Protein AF-A0A852U5J7-F1 (afdb_monomer_lite)

Foldseek 3Di:
DDDDDDDDDDDDDDDDDDDPDPDPDPPPPPPLDVVVLVVVLVVLVVCVVVVVDDPVRSVVSNVVSVVSD

pLDDT: mean 74.35, std 20.46, range [38.88, 96.94]

InterPro domains:
  IPR018649 SHOCT domain [PF09851] (39-66)

Radius of gyration: 22.44 Å; chains: 1; bounding box: 23×52×49 Å

Sequence (69 aa):
MAATVTAHLWAGSTREAASPIAADAPPKAVADSPRTVYDRIRELGRLHEEGLLTDEEFTTKKAELLDRL

Secondary structure (DSSP, 8-state):
----------PPPP-------------------HHHHHHHHHHHHHHHHTTSS-HHHHHHHHHHHHTT-

Organism: NCBI:txid687207

Structure (mmCIF, N/CA/C/O backbone):
data_AF-A0A852U5J7-F1
#
_entry.id   AF-A0A852U5J7-F1
#
loop_
_atom_site.group_PDB
_atom_site.id
_atom_site.type_symbol
_atom_site.label_atom_id
_atom_site.label_alt_id
_atom_site.label_comp_id
_atom_site.label_asym_id
_atom_site.label_entity_id
_atom_site.label_seq_id
_atom_site.pdbx_PDB_ins_code
_atom_site.Cartn_x
_atom_site.Cartn_y
_atom_site.Cartn_z
_atom_site.occupancy
_atom_site.B_iso_or_equiv
_atom_site.auth_seq_id
_atom_site.auth_comp_id
_atom_site.auth_asym_id
_atom_site.auth_atom_id
_atom_site.pdbx_PDB_model_num
ATOM 1 N N . MET A 1 1 ? -7.014 -46.551 31.982 1.00 40.03 1 MET A N 1
ATOM 2 C CA . MET A 1 1 ? -5.592 -46.729 31.615 1.00 40.03 1 MET A CA 1
ATOM 3 C C . MET A 1 1 ? -5.498 -46.624 30.100 1.00 40.03 1 MET A C 1
ATOM 5 O O . MET A 1 1 ? -6.295 -47.256 29.424 1.00 40.03 1 MET A O 1
ATOM 9 N N . ALA A 1 2 ? -4.652 -45.721 29.604 1.00 38.88 2 ALA A N 1
ATOM 10 C CA . ALA A 1 2 ? -4.558 -45.293 28.208 1.00 38.88 2 ALA A CA 1
ATOM 11 C C . ALA A 1 2 ? -3.761 -46.269 27.328 1.00 38.88 2 ALA A C 1
ATOM 13 O O . ALA A 1 2 ? -2.810 -46.862 27.827 1.00 38.88 2 ALA A O 1
ATOM 14 N N . ALA A 1 3 ? -4.110 -46.354 26.036 1.00 40.62 3 ALA A N 1
ATOM 15 C CA . ALA A 1 3 ? -3.178 -46.456 24.902 1.00 40.62 3 ALA A CA 1
ATOM 16 C C . ALA A 1 3 ? -3.966 -46.559 23.577 1.00 40.62 3 ALA A C 1
ATOM 18 O O . ALA A 1 3 ? -4.457 -47.624 23.217 1.00 40.62 3 ALA A O 1
ATOM 19 N N . THR A 1 4 ? -4.065 -45.459 22.831 1.00 53.47 4 THR A N 1
ATOM 20 C CA . THR A 1 4 ? -4.407 -45.458 21.398 1.00 53.47 4 THR A CA 1
ATOM 21 C C . THR A 1 4 ? -3.230 -44.841 20.669 1.00 53.47 4 THR A C 1
ATOM 23 O O . THR A 1 4 ? -2.972 -43.648 20.816 1.00 53.47 4 THR A O 1
ATOM 26 N N . VAL A 1 5 ? -2.486 -45.669 19.940 1.00 51.25 5 VAL A N 1
ATOM 27 C CA . VAL A 1 5 ? -1.294 -45.272 19.190 1.00 51.25 5 VAL A CA 1
ATOM 28 C C . VAL A 1 5 ? -1.362 -45.918 17.802 1.00 51.25 5 VAL A C 1
ATOM 30 O O . VAL A 1 5 ? -1.329 -47.137 17.695 1.00 51.25 5 VAL A O 1
ATOM 33 N N . THR A 1 6 ? -1.456 -45.037 16.795 1.00 52.22 6 THR A N 1
ATOM 34 C CA . THR A 1 6 ? -0.824 -45.087 15.454 1.00 52.22 6 THR A CA 1
ATOM 35 C C . THR A 1 6 ? -1.298 -46.181 14.481 1.00 52.22 6 THR A C 1
ATOM 37 O O . THR A 1 6 ? -1.086 -47.361 14.710 1.00 52.22 6 THR A O 1
ATOM 40 N N . ALA A 1 7 ? -2.102 -45.827 13.465 1.00 53.03 7 ALA A N 1
ATOM 41 C CA . ALA A 1 7 ? -1.728 -45.421 12.085 1.00 53.03 7 ALA A CA 1
ATOM 42 C C . ALA A 1 7 ? -1.124 -46.587 11.268 1.00 53.03 7 ALA A C 1
ATOM 44 O O . ALA A 1 7 ? -0.436 -47.434 11.807 1.00 53.03 7 ALA A O 1
ATOM 45 N N . HIS A 1 8 ? -1.334 -46.777 9.972 1.00 56.66 8 HIS A N 1
ATOM 46 C CA . HIS A 1 8 ? -1.682 -45.947 8.823 1.00 56.66 8 HIS A CA 1
ATOM 47 C C . HIS A 1 8 ? -2.478 -46.834 7.854 1.00 56.66 8 HIS A C 1
ATOM 49 O O . HIS A 1 8 ? -2.452 -48.040 8.045 1.00 56.66 8 HIS A O 1
ATOM 55 N N . LEU A 1 9 ? -3.116 -46.274 6.819 1.00 61.34 9 LEU A N 1
ATOM 56 C CA . LEU A 1 9 ? -3.284 -46.872 5.476 1.00 61.34 9 LEU A CA 1
ATOM 57 C C . LEU A 1 9 ? -4.379 -46.092 4.737 1.00 61.34 9 LEU A C 1
ATOM 59 O O . LEU A 1 9 ? -5.559 -46.410 4.832 1.00 61.34 9 LEU A O 1
ATOM 63 N N . TRP A 1 10 ? -3.989 -45.098 3.946 1.00 59.19 10 TRP A N 1
ATOM 64 C CA . TRP A 1 10 ? -4.718 -44.858 2.705 1.00 59.19 10 TRP A CA 1
ATOM 65 C C . TRP A 1 10 ? -3.696 -44.786 1.582 1.00 59.19 10 TRP A C 1
ATOM 67 O O . TRP A 1 10 ? -3.076 -43.759 1.314 1.00 59.19 10 TRP A O 1
ATOM 77 N N . ALA A 1 11 ? -3.471 -45.960 0.998 1.00 54.91 11 ALA A N 1
ATOM 78 C CA . ALA A 1 11 ? -2.754 -46.132 -0.246 1.00 54.91 11 ALA A CA 1
ATOM 79 C C . ALA A 1 11 ? -3.479 -45.368 -1.361 1.00 54.91 11 ALA A C 1
ATOM 81 O O . ALA A 1 11 ? -4.709 -45.347 -1.421 1.00 54.91 11 ALA A O 1
ATOM 82 N N . GLY A 1 12 ? -2.697 -44.725 -2.224 1.00 48.44 12 GLY A N 1
ATOM 83 C CA . GLY A 1 12 ? -3.193 -43.888 -3.304 1.00 48.44 12 GLY A CA 1
ATOM 84 C C . GLY A 1 12 ? -4.223 -44.585 -4.190 1.00 48.44 12 GLY A C 1
ATOM 85 O O . GLY A 1 12 ? -4.016 -45.706 -4.650 1.00 48.44 12 GLY A O 1
ATOM 86 N N . SER A 1 13 ? -5.304 -43.864 -4.479 1.00 50.22 13 SER A N 1
ATOM 87 C CA . SER A 1 13 ? -6.036 -44.062 -5.723 1.00 50.22 13 SER A CA 1
ATOM 88 C C . SER A 1 13 ? -5.428 -43.142 -6.772 1.00 50.22 13 SER A C 1
ATOM 90 O O . SER A 1 13 ? -5.260 -41.939 -6.582 1.00 50.22 13 SER A O 1
ATOM 92 N N . THR A 1 14 ? -5.003 -43.780 -7.844 1.00 53.66 14 THR A N 1
ATOM 93 C CA . THR A 1 14 ? -4.322 -43.246 -9.010 1.00 53.66 14 THR A CA 1
ATOM 94 C C . THR A 1 14 ? -5.186 -42.267 -9.800 1.00 53.66 14 THR A C 1
ATOM 96 O O . THR A 1 14 ? -6.348 -42.547 -10.058 1.00 53.66 14 THR A O 1
ATOM 99 N N . ARG A 1 15 ? -4.538 -41.164 -10.203 1.00 54.59 15 ARG A N 1
ATOM 100 C CA . ARG A 1 15 ? -4.566 -40.496 -11.521 1.00 54.59 15 ARG A CA 1
ATOM 101 C C . ARG A 1 15 ? -5.877 -40.568 -12.317 1.00 54.59 15 ARG A C 1
ATOM 103 O O . ARG A 1 15 ? -6.251 -41.644 -12.754 1.00 54.59 15 ARG A O 1
ATOM 110 N N . GLU A 1 16 ? -6.427 -39.401 -12.662 1.00 45.41 16 GLU A N 1
ATOM 111 C CA . GLU A 1 16 ? -6.399 -38.866 -14.041 1.00 45.41 16 GLU A CA 1
ATOM 112 C C . GLU A 1 16 ? -7.369 -37.681 -14.193 1.00 45.41 16 GLU A C 1
ATOM 114 O O . GLU A 1 16 ? -8.578 -37.848 -14.290 1.00 45.41 16 GLU A O 1
ATOM 119 N N . ALA A 1 17 ? -6.822 -36.467 -14.232 1.00 47.41 17 ALA A N 1
ATOM 120 C CA . ALA A 1 17 ? -7.366 -35.361 -15.014 1.00 47.41 17 ALA A CA 1
ATOM 121 C C . ALA A 1 17 ? -6.206 -34.396 -15.260 1.00 47.41 17 ALA A C 1
ATOM 123 O O . ALA A 1 17 ? -5.729 -33.705 -14.360 1.00 47.41 17 ALA A O 1
ATOM 124 N N . ALA A 1 18 ? -5.680 -34.450 -16.477 1.00 57.28 18 ALA A N 1
ATOM 125 C CA . ALA A 1 18 ? 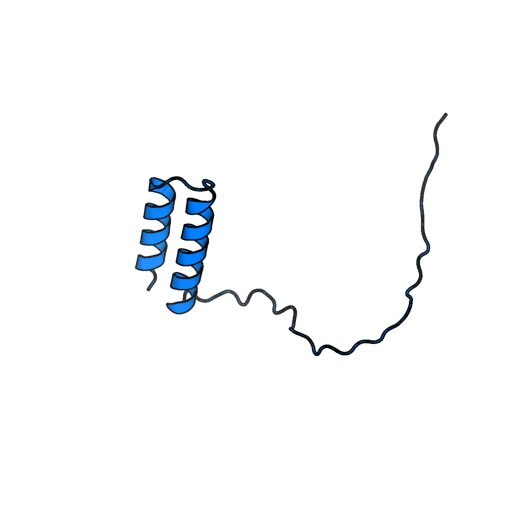-4.618 -33.589 -16.947 1.00 57.28 18 ALA A CA 1
ATOM 126 C C . ALA A 1 18 ? -5.051 -32.115 -16.882 1.00 57.28 18 ALA A C 1
ATOM 128 O O . ALA A 1 18 ? -5.867 -31.668 -17.681 1.00 57.28 18 ALA A O 1
ATOM 129 N N . SER A 1 19 ? -4.442 -31.359 -15.970 1.00 50.62 19 SER A N 1
ATOM 130 C CA . SER A 1 19 ? -4.216 -29.925 -16.140 1.00 50.62 19 SER A CA 1
ATOM 131 C C . SER A 1 19 ? -2.706 -29.715 -16.143 1.00 50.62 19 SER A C 1
ATOM 133 O O . SER A 1 19 ? -2.032 -30.175 -15.215 1.00 50.62 19 SER A O 1
ATOM 135 N N . PRO A 1 20 ? -2.133 -29.085 -17.180 1.00 50.59 20 PRO A N 1
ATOM 136 C CA . PRO A 1 20 ? -0.702 -28.889 -17.244 1.00 50.59 20 PRO A CA 1
ATOM 137 C C . PRO A 1 20 ? -0.322 -27.855 -16.184 1.00 50.59 20 PRO A C 1
ATOM 139 O O . PRO A 1 20 ? -0.611 -26.675 -16.325 1.00 50.59 20 PRO A O 1
ATOM 142 N N . ILE A 1 21 ? 0.276 -28.335 -15.097 1.00 55.59 21 ILE A N 1
ATOM 143 C CA . ILE A 1 21 ? 1.423 -27.729 -14.417 1.00 55.59 21 ILE A CA 1
ATOM 144 C C . ILE A 1 21 ? 1.451 -26.190 -14.514 1.00 55.59 21 ILE A C 1
ATOM 146 O O . ILE A 1 21 ? 2.285 -25.607 -15.206 1.00 55.59 21 ILE A O 1
ATOM 150 N N . ALA A 1 22 ? 0.576 -25.517 -13.763 1.00 55.06 22 ALA A N 1
ATOM 151 C CA . ALA A 1 22 ? 0.944 -24.216 -13.225 1.00 55.06 22 ALA A CA 1
ATOM 152 C C . ALA A 1 22 ? 1.973 -24.532 -12.145 1.00 55.06 22 ALA A C 1
ATOM 154 O O . ALA A 1 22 ? 1.628 -24.894 -11.023 1.00 55.06 22 ALA A O 1
ATOM 155 N N . ALA A 1 23 ? 3.229 -24.569 -12.584 1.00 54.12 23 ALA A N 1
ATOM 156 C CA . ALA A 1 23 ? 4.381 -24.823 -11.757 1.00 54.12 23 ALA A CA 1
ATOM 157 C C . ALA A 1 23 ? 4.235 -24.066 -10.438 1.00 54.12 23 ALA A C 1
ATOM 159 O O . ALA A 1 23 ? 4.026 -22.851 -10.426 1.00 54.12 23 ALA A O 1
ATOM 160 N N . ASP A 1 24 ? 4.388 -24.822 -9.358 1.00 50.53 24 ASP A N 1
ATOM 161 C CA . ASP A 1 24 ? 4.965 -24.374 -8.104 1.00 50.53 24 ASP A CA 1
ATOM 162 C C . ASP A 1 24 ? 6.326 -23.747 -8.449 1.00 50.53 24 ASP A C 1
ATOM 164 O O . ASP A 1 24 ? 7.382 -24.380 -8.433 1.00 50.53 24 ASP A O 1
ATOM 168 N N . ALA A 1 25 ? 6.279 -22.524 -8.979 1.00 55.56 25 ALA A N 1
ATOM 169 C CA . ALA A 1 25 ? 7.460 -21.735 -9.198 1.00 55.56 25 ALA A CA 1
ATOM 170 C C . ALA A 1 25 ? 7.936 -21.378 -7.789 1.00 55.56 25 ALA A C 1
ATOM 172 O O . ALA A 1 25 ? 7.137 -20.831 -7.021 1.00 55.56 25 ALA A O 1
ATOM 173 N N . PRO A 1 26 ? 9.212 -21.632 -7.438 1.00 52.19 26 PRO A N 1
ATOM 174 C CA . PRO A 1 26 ? 9.762 -21.030 -6.231 1.00 52.19 26 PRO A CA 1
ATOM 175 C C . PRO A 1 26 ? 9.450 -19.532 -6.308 1.00 52.19 26 PRO A C 1
ATOM 177 O O . PRO A 1 26 ? 9.453 -19.006 -7.432 1.00 52.19 26 PRO A O 1
ATOM 180 N N . PRO A 1 27 ? 9.154 -18.834 -5.194 1.00 54.38 27 PRO A N 1
ATOM 181 C CA . PRO A 1 27 ? 8.998 -17.392 -5.244 1.00 54.38 27 PRO A CA 1
ATOM 182 C C . PRO A 1 27 ? 10.304 -16.868 -5.827 1.00 54.38 27 PRO A C 1
ATOM 184 O O . PRO A 1 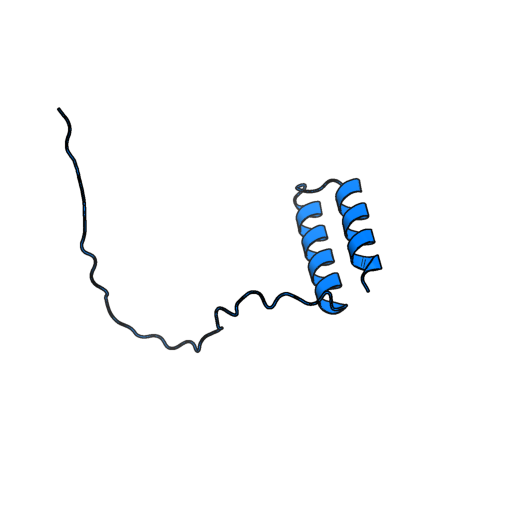27 ? 11.334 -16.860 -5.153 1.00 54.38 27 PRO A O 1
ATOM 187 N N . LYS A 1 28 ? 10.297 -16.547 -7.131 1.00 56.91 28 LYS A N 1
ATOM 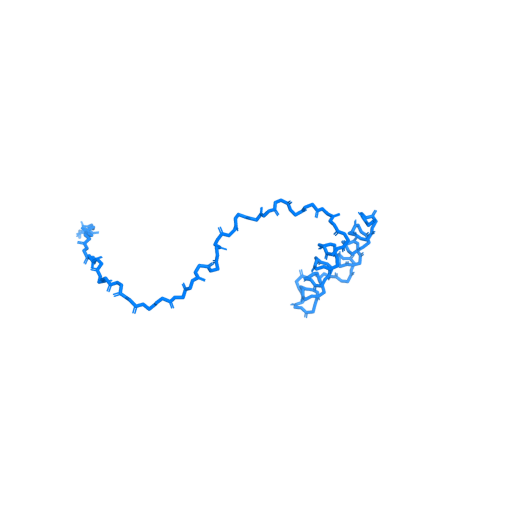188 C CA . LYS A 1 28 ? 11.425 -15.921 -7.805 1.00 56.91 28 LYS A CA 1
ATOM 189 C C . LYS A 1 28 ? 11.695 -14.740 -6.917 1.00 56.91 28 LYS A C 1
ATOM 191 O O . LYS A 1 28 ? 10.773 -13.944 -6.776 1.00 56.91 28 LYS A O 1
ATOM 196 N N . ALA A 1 29 ? 12.853 -14.706 -6.255 1.00 56.59 29 ALA A N 1
ATOM 197 C CA . ALA A 1 29 ? 13.250 -13.595 -5.408 1.00 56.59 29 ALA A CA 1
ATOM 198 C C . ALA A 1 29 ? 12.946 -12.346 -6.221 1.00 56.59 29 ALA A C 1
ATOM 200 O O . ALA A 1 29 ? 13.563 -12.130 -7.269 1.00 56.59 29 ALA A O 1
ATOM 201 N N . VAL A 1 30 ? 11.836 -11.694 -5.871 1.00 59.97 30 VAL A N 1
ATOM 202 C CA . VAL A 1 30 ? 11.182 -10.801 -6.810 1.00 59.97 30 VAL A CA 1
ATOM 203 C C . VAL A 1 30 ? 12.077 -9.594 -6.751 1.00 59.97 30 VAL A C 1
ATOM 205 O O . VAL A 1 30 ? 12.027 -8.856 -5.769 1.00 59.97 30 VAL A O 1
ATOM 208 N N . ALA A 1 31 ? 12.978 -9.470 -7.727 1.00 60.91 31 ALA A N 1
ATOM 209 C CA . ALA A 1 31 ? 13.727 -8.249 -7.919 1.00 60.91 31 ALA A CA 1
ATOM 210 C C . ALA A 1 31 ? 12.694 -7.125 -7.815 1.00 60.91 31 ALA A C 1
ATOM 212 O O . ALA A 1 31 ? 11.598 -7.266 -8.384 1.00 60.91 31 ALA A O 1
ATOM 213 N N . ASP A 1 32 ? 12.998 -6.110 -7.003 1.00 67.50 32 ASP A N 1
ATOM 214 C CA . ASP A 1 32 ? 12.154 -4.937 -6.767 1.00 67.50 32 ASP A CA 1
ATOM 215 C C . ASP A 1 32 ? 12.053 -4.165 -8.092 1.00 67.50 32 ASP A C 1
ATOM 217 O O . ASP A 1 32 ? 12.673 -3.139 -8.326 1.00 67.50 32 ASP A O 1
ATOM 221 N N . SER A 1 33 ? 11.336 -4.760 -9.037 1.00 80.31 33 SER A N 1
ATOM 222 C CA . SER A 1 33 ? 11.024 -4.194 -10.323 1.00 80.31 33 SER A CA 1
ATOM 223 C C . SER A 1 33 ? 9.863 -3.235 -10.113 1.00 80.31 33 SER A C 1
ATOM 225 O O . SER A 1 33 ? 9.010 -3.497 -9.254 1.00 80.31 33 SER A O 1
ATOM 227 N N . PRO A 1 34 ? 9.750 -2.187 -10.940 1.00 83.00 34 PRO A N 1
ATOM 228 C CA . PRO A 1 34 ? 8.635 -1.255 -10.867 1.00 83.00 34 PRO A CA 1
ATOM 229 C C . PRO A 1 34 ? 7.267 -1.939 -10.772 1.00 83.00 34 PRO A C 1
ATOM 231 O O . PRO A 1 34 ? 6.411 -1.553 -9.983 1.00 83.00 34 PRO A O 1
ATOM 234 N N . ARG A 1 35 ? 7.076 -3.027 -11.526 1.00 85.88 35 ARG A N 1
ATOM 235 C CA . ARG A 1 35 ? 5.832 -3.803 -11.530 1.00 85.88 35 ARG A CA 1
ATOM 236 C C . ARG A 1 35 ? 5.584 -4.528 -10.202 1.00 85.88 35 ARG A C 1
ATOM 238 O O . ARG A 1 35 ? 4.474 -4.470 -9.689 1.00 85.88 35 ARG A O 1
ATOM 245 N N . THR A 1 36 ? 6.623 -5.127 -9.619 1.00 87.88 36 THR A N 1
ATOM 246 C CA . THR A 1 36 ? 6.568 -5.776 -8.297 1.00 87.88 36 THR A CA 1
ATOM 247 C C . THR A 1 36 ? 6.197 -4.786 -7.195 1.00 87.88 36 THR A C 1
ATOM 249 O O . THR A 1 36 ? 5.431 -5.119 -6.291 1.00 87.88 36 THR A O 1
ATOM 252 N N . VAL A 1 37 ? 6.744 -3.570 -7.262 1.00 90.00 37 VAL A N 1
ATOM 253 C CA . VAL A 1 37 ? 6.466 -2.499 -6.300 1.00 90.00 37 VAL A CA 1
ATOM 254 C C . VAL A 1 37 ? 4.983 -2.128 -6.331 1.00 90.00 37 VAL A C 1
ATOM 256 O O . VAL A 1 37 ? 4.336 -2.114 -5.284 1.00 90.00 37 VAL A O 1
ATOM 259 N N . TYR A 1 38 ? 4.409 -1.917 -7.520 1.00 92.56 38 TYR A N 1
ATOM 260 C CA . TYR A 1 38 ? 2.978 -1.628 -7.652 1.00 92.56 38 TYR A CA 1
ATOM 261 C C . TYR A 1 38 ? 2.089 -2.776 -7.163 1.00 92.56 38 TYR A C 1
ATOM 263 O O . TYR A 1 38 ? 1.075 -2.519 -6.513 1.00 92.56 38 TYR A O 1
ATOM 271 N N . ASP A 1 39 ? 2.475 -4.027 -7.421 1.00 92.56 39 ASP A N 1
ATOM 272 C CA . ASP A 1 39 ? 1.738 -5.194 -6.930 1.00 92.56 39 ASP A CA 1
ATOM 273 C C . ASP A 1 39 ? 1.750 -5.258 -5.387 1.00 92.56 39 ASP A C 1
ATOM 275 O O . ASP A 1 39 ? 0.710 -5.493 -4.772 1.00 92.56 39 ASP A O 1
ATOM 279 N N . ARG A 1 40 ? 2.882 -4.946 -4.735 1.00 91.62 40 ARG A N 1
ATOM 280 C CA . ARG A 1 40 ? 2.963 -4.856 -3.262 1.00 91.62 40 ARG A CA 1
ATOM 281 C C . ARG A 1 40 ? 2.147 -3.698 -2.686 1.00 91.62 40 ARG A C 1
ATOM 283 O O . ARG A 1 40 ? 1.527 -3.863 -1.640 1.00 91.62 40 ARG A O 1
ATOM 290 N N . ILE A 1 41 ? 2.111 -2.546 -3.359 1.00 94.12 41 ILE A N 1
ATOM 291 C CA . ILE A 1 41 ? 1.280 -1.403 -2.940 1.00 94.12 41 ILE A CA 1
ATOM 292 C C . ILE A 1 41 ? -0.210 -1.765 -2.987 1.00 94.12 41 ILE A C 1
ATOM 294 O O . ILE A 1 41 ? -0.964 -1.356 -2.106 1.00 94.12 41 ILE A O 1
ATOM 298 N N . ARG A 1 42 ? -0.641 -2.549 -3.984 1.00 94.88 42 ARG A N 1
ATOM 299 C CA . ARG A 1 42 ? -2.024 -3.047 -4.057 1.00 94.88 42 ARG A CA 1
ATOM 300 C C . ARG A 1 42 ? -2.359 -3.975 -2.894 1.00 94.88 42 ARG A C 1
ATOM 302 O O . ARG A 1 42 ? -3.420 -3.818 -2.301 1.00 94.88 42 ARG A O 1
ATOM 309 N N . GLU A 1 43 ? -1.453 -4.883 -2.540 1.00 95.00 43 GLU A N 1
ATOM 310 C CA . GLU A 1 43 ? -1.661 -5.775 -1.393 1.00 95.00 43 GLU A CA 1
ATOM 311 C C . GLU A 1 43 ? -1.718 -5.003 -0.068 1.00 95.00 43 GLU A C 1
ATOM 313 O O . GLU A 1 43 ? -2.586 -5.267 0.758 1.00 95.00 43 GLU A O 1
ATOM 318 N N . LEU A 1 44 ? -0.867 -3.986 0.112 1.00 95.62 44 LEU A N 1
ATOM 319 C CA . LEU A 1 44 ? -0.957 -3.088 1.268 1.00 95.62 44 LEU A CA 1
ATOM 320 C C . LEU A 1 44 ? -2.311 -2.368 1.343 1.00 95.62 44 LEU A C 1
ATOM 322 O O . LEU A 1 44 ? -2.843 -2.209 2.436 1.00 95.62 44 LEU A O 1
ATOM 326 N N . GLY A 1 45 ? -2.872 -1.956 0.200 1.00 95.94 45 GLY A N 1
ATOM 327 C CA . GLY A 1 45 ? -4.199 -1.337 0.142 1.00 95.94 45 GLY A CA 1
ATOM 328 C C . GLY A 1 45 ? -5.300 -2.295 0.594 1.00 95.94 45 GLY A C 1
ATOM 329 O O . GLY A 1 45 ? -6.137 -1.921 1.405 1.00 95.94 45 GLY A O 1
ATOM 330 N N . ARG A 1 46 ? -5.242 -3.560 0.158 1.00 96.88 46 ARG A N 1
ATOM 331 C CA . ARG A 1 46 ? -6.176 -4.603 0.609 1.00 96.88 46 ARG A CA 1
ATOM 332 C C . ARG A 1 46 ? -6.112 -4.809 2.123 1.00 96.88 46 ARG A C 1
ATOM 334 O O . ARG A 1 46 ? -7.140 -4.834 2.786 1.00 96.88 46 ARG A O 1
ATOM 341 N N . LEU A 1 47 ? -4.907 -4.930 2.677 1.00 96.56 47 LEU A N 1
ATOM 342 C CA . LEU A 1 47 ? -4.709 -5.117 4.119 1.00 96.56 47 LEU A CA 1
ATOM 343 C C . LEU A 1 47 ? -5.193 -3.908 4.939 1.00 96.56 47 LEU A C 1
ATOM 345 O O . LEU A 1 47 ? -5.697 -4.073 6.048 1.00 96.56 47 LEU A O 1
ATOM 349 N N . HIS A 1 48 ? -5.057 -2.699 4.393 1.00 96.19 48 HIS A N 1
ATOM 350 C CA . HIS A 1 48 ? -5.589 -1.472 4.986 1.00 96.19 48 HIS A CA 1
ATOM 351 C C . HIS A 1 48 ? -7.124 -1.446 4.975 1.00 96.19 48 HIS A C 1
ATOM 353 O O . HIS A 1 48 ? -7.732 -1.182 6.008 1.00 96.19 48 HIS A O 1
ATOM 359 N N . GLU A 1 49 ? -7.754 -1.815 3.857 1.00 95.81 49 GLU A N 1
ATOM 360 C CA . GLU A 1 49 ? -9.215 -1.955 3.752 1.00 95.81 49 GLU A CA 1
ATOM 361 C C . GLU A 1 49 ? -9.774 -3.033 4.699 1.00 95.81 49 GLU A C 1
ATOM 363 O O . GLU A 1 49 ? -10.862 -2.875 5.252 1.00 95.81 49 GLU A O 1
ATOM 368 N N . GLU A 1 50 ? -9.015 -4.108 4.932 1.00 96.94 50 GLU A N 1
ATOM 369 C CA . GLU A 1 50 ? -9.330 -5.156 5.913 1.00 96.94 50 GLU A CA 1
ATOM 370 C C . GLU A 1 50 ? -9.117 -4.703 7.374 1.00 96.94 50 GLU A C 1
ATOM 372 O O . GLU A 1 50 ? -9.464 -5.434 8.303 1.00 96.94 50 GLU A O 1
ATOM 377 N N . GLY A 1 51 ? -8.566 -3.503 7.600 1.00 95.12 51 GLY A N 1
ATOM 378 C CA . GLY A 1 51 ? -8.287 -2.952 8.929 1.00 95.12 51 GLY A CA 1
ATOM 379 C C . GLY A 1 51 ? -7.105 -3.613 9.645 1.00 95.12 51 GLY A C 1
ATOM 380 O O . GLY A 1 51 ? -6.962 -3.467 10.858 1.00 95.12 51 GLY A O 1
ATOM 381 N N . LEU A 1 52 ? -6.264 -4.353 8.915 1.00 95.69 52 LEU A N 1
ATOM 382 C CA . LEU A 1 52 ? -5.063 -5.018 9.439 1.00 95.69 52 LEU A CA 1
ATOM 383 C C . LEU A 1 52 ? -3.853 -4.080 9.520 1.00 95.69 52 LEU A C 1
ATOM 385 O O . LEU A 1 52 ? -2.859 -4.415 10.162 1.00 95.69 52 LEU A O 1
ATOM 389 N N . LEU A 1 53 ? -3.936 -2.926 8.860 1.00 94.62 53 LEU A N 1
ATOM 390 C CA . LEU A 1 53 ? -2.955 -1.848 8.898 1.00 94.62 53 LEU A CA 1
ATOM 391 C C . LEU A 1 53 ? -3.658 -0.547 9.261 1.00 94.62 53 LEU A C 1
ATOM 393 O O . LEU A 1 53 ? -4.778 -0.295 8.819 1.00 94.62 53 LEU A O 1
ATOM 397 N N . THR A 1 54 ? -2.974 0.298 10.020 1.00 95.25 54 THR A N 1
ATOM 398 C CA . THR A 1 54 ? -3.395 1.684 10.240 1.00 95.25 54 THR A CA 1
ATOM 399 C C . THR A 1 54 ? -3.038 2.572 9.043 1.00 95.25 54 THR A C 1
ATOM 401 O O . THR A 1 54 ? -2.142 2.252 8.255 1.00 95.25 54 THR A O 1
ATOM 404 N N . ASP A 1 55 ? -3.703 3.725 8.921 1.00 93.50 55 ASP A N 1
ATOM 405 C CA . ASP A 1 55 ? -3.429 4.718 7.870 1.00 93.50 55 ASP A CA 1
ATOM 406 C C . ASP A 1 55 ? -1.947 5.153 7.849 1.00 93.50 55 ASP A C 1
ATOM 408 O O . ASP A 1 55 ? -1.353 5.339 6.780 1.00 93.50 55 ASP A O 1
ATOM 412 N N . GLU A 1 56 ? -1.334 5.294 9.031 1.00 95.06 56 GLU A N 1
ATOM 413 C CA . GLU A 1 56 ? 0.073 5.678 9.199 1.00 95.06 56 GLU A CA 1
ATOM 414 C C . GLU A 1 56 ? 1.028 4.586 8.702 1.00 95.06 56 GLU A C 1
ATOM 416 O O . GLU A 1 56 ? 1.971 4.873 7.954 1.00 95.06 56 GLU A O 1
ATOM 421 N N . GLU A 1 57 ? 0.771 3.325 9.059 1.00 95.25 57 GLU A N 1
ATOM 422 C CA . GLU A 1 57 ? 1.575 2.183 8.612 1.00 95.25 57 GLU A CA 1
ATOM 423 C C . GLU A 1 57 ? 1.464 1.982 7.098 1.00 95.25 57 GLU A C 1
ATOM 425 O O . GLU A 1 57 ? 2.481 1.800 6.421 1.00 95.25 57 GLU A O 1
ATOM 430 N N . PHE A 1 58 ? 0.249 2.079 6.550 1.00 95.88 58 PHE A N 1
ATOM 431 C CA . PHE A 1 58 ? 0.011 2.000 5.111 1.00 95.88 58 PHE A CA 1
ATOM 432 C C . PHE A 1 58 ? 0.788 3.084 4.357 1.00 95.88 58 PHE A C 1
ATOM 434 O O . PHE A 1 58 ? 1.517 2.787 3.406 1.00 95.88 58 PHE A O 1
ATOM 441 N N . THR A 1 59 ? 0.679 4.338 4.804 1.00 94.81 59 THR A N 1
ATOM 442 C CA . THR A 1 59 ? 1.336 5.480 4.153 1.00 94.81 59 THR A CA 1
ATOM 443 C C . THR A 1 59 ? 2.857 5.348 4.202 1.00 94.81 59 THR A C 1
ATOM 445 O O . THR A 1 59 ? 3.522 5.542 3.181 1.00 94.81 59 THR A O 1
ATOM 448 N N . THR A 1 60 ? 3.404 4.940 5.349 1.00 96.69 60 THR A N 1
ATOM 449 C CA . THR A 1 60 ? 4.848 4.735 5.532 1.00 96.69 60 THR A CA 1
ATOM 450 C C . THR A 1 60 ? 5.374 3.636 4.607 1.00 96.69 60 THR A C 1
ATOM 452 O O . THR A 1 60 ? 6.333 3.851 3.866 1.00 96.69 60 THR A O 1
ATOM 455 N N . LYS A 1 61 ? 4.718 2.468 4.572 1.00 94.88 61 LYS A N 1
ATOM 456 C CA . LYS A 1 61 ? 5.148 1.341 3.726 1.00 94.88 61 LYS A CA 1
ATOM 457 C C . LYS A 1 61 ? 4.962 1.595 2.240 1.00 94.88 61 LYS A C 1
ATOM 459 O O . LYS A 1 61 ? 5.795 1.171 1.442 1.00 94.88 61 LYS A O 1
ATOM 464 N N . LYS A 1 62 ? 3.917 2.323 1.857 1.00 94.44 62 LYS A N 1
ATOM 465 C CA . LYS A 1 62 ? 3.728 2.766 0.477 1.00 94.44 62 LYS A CA 1
ATOM 466 C C . LYS A 1 62 ? 4.853 3.701 0.030 1.00 94.44 62 LYS A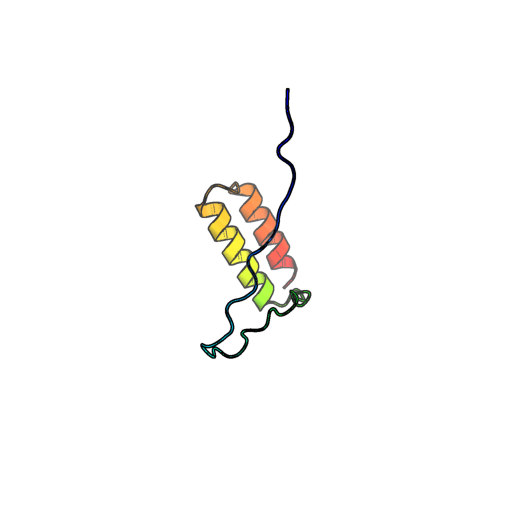 C 1
ATOM 468 O O . LYS A 1 62 ? 5.365 3.507 -1.067 1.00 94.44 62 LYS A O 1
ATOM 473 N N . ALA A 1 63 ? 5.249 4.672 0.856 1.00 95.44 63 ALA A N 1
ATOM 474 C CA . ALA A 1 63 ? 6.358 5.577 0.547 1.00 95.44 63 ALA A CA 1
ATOM 475 C C . ALA A 1 63 ? 7.689 4.817 0.417 1.00 95.44 63 ALA A C 1
ATOM 477 O O . ALA A 1 63 ? 8.342 4.921 -0.615 1.00 95.44 63 ALA A O 1
ATOM 478 N N . GLU A 1 64 ? 8.016 3.949 1.385 1.00 93.56 64 GLU A N 1
ATOM 479 C CA . GLU A 1 64 ? 9.218 3.097 1.336 1.00 93.56 64 GLU A CA 1
ATOM 480 C C . GLU A 1 64 ? 9.292 2.233 0.066 1.00 93.56 64 GLU A C 1
ATOM 482 O O . GLU A 1 64 ? 10.379 1.952 -0.435 1.00 93.56 64 GLU A O 1
ATOM 487 N N . LEU A 1 65 ? 8.147 1.745 -0.421 1.00 91.50 65 LEU A N 1
ATOM 488 C CA . LEU A 1 65 ? 8.069 0.953 -1.645 1.00 91.50 65 LEU A CA 1
ATOM 489 C C . LEU A 1 65 ? 8.219 1.823 -2.893 1.00 91.50 65 LEU A C 1
ATOM 491 O O . LEU A 1 65 ? 8.885 1.402 -3.836 1.00 91.50 65 LEU A O 1
ATOM 495 N N . LEU A 1 66 ? 7.629 3.019 -2.899 1.00 91.56 66 LEU A N 1
ATOM 496 C CA . LEU A 1 66 ? 7.742 3.956 -4.014 1.00 91.56 66 LEU A CA 1
ATOM 497 C C . LEU A 1 66 ? 9.159 4.516 -4.173 1.00 91.56 66 LEU A C 1
ATOM 499 O O . LEU A 1 66 ? 9.594 4.697 -5.301 1.00 91.56 66 LEU A O 1
ATOM 503 N N . ASP A 1 67 ? 9.897 4.712 -3.082 1.00 92.38 67 ASP A N 1
ATOM 504 C CA . ASP A 1 67 ? 11.290 5.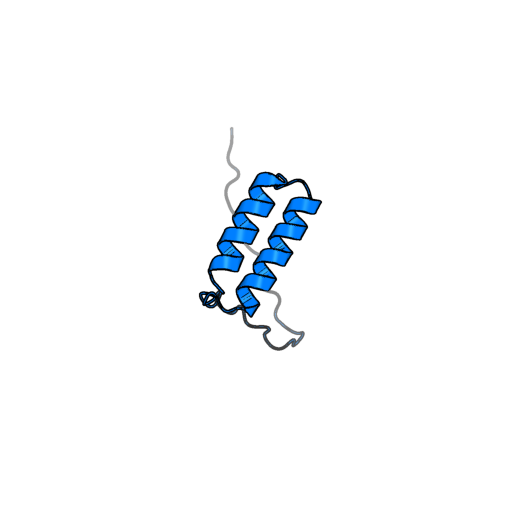183 -3.117 1.00 92.38 67 ASP A CA 1
ATOM 505 C C . ASP A 1 67 ? 12.266 4.168 -3.744 1.00 92.38 67 ASP A C 1
ATOM 507 O O . ASP A 1 67 ? 13.418 4.496 -4.024 1.00 92.38 67 ASP A O 1
ATOM 511 N N . ARG A 1 68 ? 11.827 2.918 -3.951 1.00 84.12 68 ARG A N 1
ATOM 512 C CA . ARG A 1 68 ? 12.620 1.840 -4.568 1.00 84.12 68 ARG A CA 1
ATOM 513 C C . ARG A 1 68 ? 12.423 1.712 -6.084 1.00 84.12 68 ARG A C 1
ATOM 515 O O . ARG A 1 68 ? 13.039 0.827 -6.677 1.00 84.12 68 ARG A O 1
ATOM 522 N N . LEU A 1 69 ? 11.539 2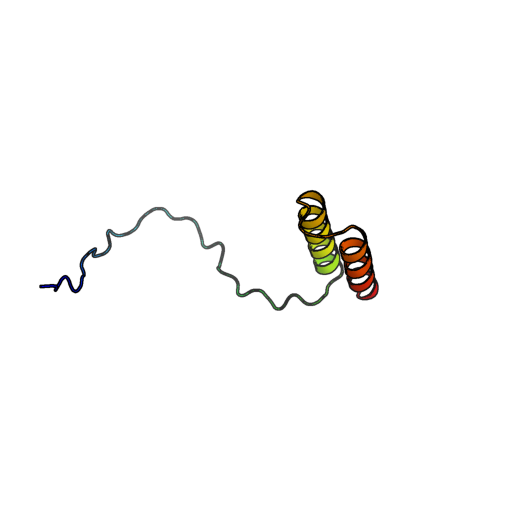.518 -6.681 1.00 79.75 69 LEU A N 1
ATOM 523 C CA . LEU A 1 69 ? 11.332 2.620 -8.136 1.00 79.75 69 LEU A CA 1
ATOM 524 C C . LEU A 1 69 ? 12.483 3.369 -8.817 1.00 79.75 69 LEU A C 1
ATOM 526 O O . LEU A 1 69 ? 12.836 2.942 -9.940 1.00 79.75 69 LEU A O 1
#